Protein AF-A0A2W6DFF9-F1 (afdb_monomer_lite)

Secondary structure (DSSP, 8-state):
----SS-------EEEEE-SS-EEEES--PPTTPPP----PPPPPPPP-

Structure (mmCIF, N/CA/C/O backbone):
data_AF-A0A2W6DFF9-F1
#
_entry.id   AF-A0A2W6DFF9-F1
#
loop_
_atom_site.group_PDB
_atom_site.id
_atom_site.type_symbol
_atom_site.label_atom_id
_atom_site.label_alt_id
_atom_site.label_comp_id
_atom_site.label_asym_id
_atom_site.label_entity_id
_atom_site.label_seq_id
_atom_site.pdbx_PDB_ins_code
_atom_site.Cartn_x
_atom_site.Cartn_y
_atom_site.Cartn_z
_atom_site.occupancy
_atom_site.B_iso_or_equiv
_atom_site.auth_seq_id
_atom_site.auth_comp_id
_atom_site.auth_asym_id
_atom_site.auth_atom_id
_atom_site.pdbx_PDB_model_num
ATOM 1 N N . MET A 1 1 ? -2.320 -9.570 17.882 1.00 64.31 1 MET A N 1
ATOM 2 C CA . MET A 1 1 ? -2.219 -8.208 18.445 1.00 64.31 1 MET A CA 1
ATOM 3 C C . MET A 1 1 ? -0.757 -7.908 18.674 1.00 64.31 1 MET A C 1
ATOM 5 O O . MET A 1 1 ? -0.177 -8.370 19.650 1.00 64.31 1 MET A O 1
ATOM 9 N N . ASP A 1 2 ? -0.154 -7.244 17.703 1.00 71.88 2 ASP A N 1
ATOM 10 C CA . ASP A 1 2 ? 1.228 -6.797 17.774 1.00 71.88 2 ASP A CA 1
ATOM 11 C C . ASP A 1 2 ? 1.357 -5.667 18.819 1.00 71.88 2 ASP A C 1
ATOM 13 O O . ASP A 1 2 ? 0.533 -4.758 18.849 1.00 71.88 2 ASP A O 1
ATOM 17 N N . ARG A 1 3 ? 2.332 -5.772 19.734 1.00 85.38 3 ARG A N 1
ATOM 18 C CA . ARG A 1 3 ? 2.508 -4.885 20.907 1.00 85.38 3 ARG A CA 1
ATOM 19 C C . ARG A 1 3 ? 3.606 -3.836 20.714 1.00 85.38 3 ARG A C 1
ATOM 21 O O . ARG A 1 3 ? 4.094 -3.270 21.693 1.00 85.38 3 ARG A O 1
ATOM 28 N N . ARG A 1 4 ? 4.046 -3.596 19.479 1.00 91.31 4 ARG A N 1
ATOM 29 C CA . ARG A 1 4 ? 5.009 -2.526 19.203 1.00 91.31 4 ARG A CA 1
ATOM 30 C C . ARG A 1 4 ? 4.430 -1.170 19.641 1.00 91.31 4 ARG A C 1
ATOM 32 O O . ARG A 1 4 ? 3.257 -0.917 19.377 1.00 91.31 4 ARG A O 1
ATOM 39 N N . PRO A 1 5 ? 5.238 -0.280 20.251 1.00 93.88 5 PRO A N 1
ATOM 40 C CA . PRO A 1 5 ? 4.808 1.084 20.574 1.00 93.88 5 PRO A CA 1
ATOM 41 C C . PRO A 1 5 ? 4.264 1.840 19.353 1.00 93.88 5 PRO A C 1
ATOM 43 O O . PRO A 1 5 ? 3.309 2.597 19.480 1.00 93.88 5 PRO A O 1
ATOM 46 N N . ASN A 1 6 ? 4.836 1.562 18.173 1.00 92.62 6 ASN A N 1
ATOM 47 C CA . ASN A 1 6 ? 4.353 2.027 16.876 1.00 92.62 6 ASN A CA 1
ATOM 48 C C . ASN A 1 6 ? 3.948 0.803 16.032 1.00 92.62 6 ASN A C 1
ATOM 50 O O . ASN A 1 6 ? 4.830 0.136 15.481 1.00 92.62 6 ASN A O 1
ATOM 54 N N . PRO A 1 7 ? 2.651 0.471 15.933 1.00 91.75 7 PRO A N 1
ATOM 55 C CA . PRO A 1 7 ? 2.169 -0.724 15.241 1.00 91.75 7 PRO A CA 1
ATOM 56 C C . PRO A 1 7 ? 2.081 -0.504 13.718 1.00 91.75 7 PRO A C 1
ATOM 58 O O . PRO A 1 7 ? 1.013 -0.612 13.125 1.00 91.75 7 PRO A O 1
ATOM 61 N N . ILE A 1 8 ? 3.204 -0.161 13.079 1.00 93.38 8 ILE A N 1
ATOM 62 C CA . ILE A 1 8 ? 3.287 0.056 11.625 1.00 93.38 8 ILE A CA 1
ATOM 63 C C . ILE A 1 8 ? 3.768 -1.236 10.953 1.00 93.38 8 ILE A C 1
ATOM 65 O O . ILE A 1 8 ? 4.853 -1.734 11.259 1.00 93.38 8 ILE A O 1
ATOM 69 N N . GLY A 1 9 ? 2.955 -1.781 10.045 1.00 92.94 9 GLY A N 1
ATOM 70 C CA . GLY A 1 9 ? 3.327 -2.910 9.187 1.00 92.94 9 GLY A CA 1
ATOM 71 C C . GLY A 1 9 ? 4.144 -2.458 7.974 1.00 92.94 9 GLY A C 1
ATOM 72 O O . GLY A 1 9 ? 3.913 -1.374 7.442 1.00 92.94 9 GLY A O 1
ATOM 73 N N . LEU A 1 10 ? 5.091 -3.290 7.534 1.00 94.69 10 LEU A N 1
ATOM 74 C CA . LEU A 1 10 ? 5.853 -3.084 6.302 1.00 94.69 10 LEU A CA 1
ATOM 75 C C . LEU A 1 10 ? 5.604 -4.267 5.370 1.00 94.69 10 LEU A C 1
ATOM 77 O O . LEU A 1 10 ? 5.898 -5.406 5.729 1.00 94.69 10 LEU A O 1
ATOM 81 N N . HIS A 1 11 ? 5.087 -3.980 4.179 1.00 94.81 11 HIS A N 1
ATOM 82 C CA . HIS A 1 11 ? 4.733 -4.985 3.183 1.00 94.81 11 HIS A CA 1
ATOM 83 C C . HIS A 1 11 ? 5.330 -4.588 1.834 1.00 94.81 11 HIS A C 1
ATOM 85 O O . HIS A 1 11 ? 5.092 -3.483 1.344 1.00 94.81 11 HIS A O 1
ATOM 91 N N . GLN A 1 12 ? 6.110 -5.486 1.234 1.00 95.75 12 GLN A N 1
ATOM 92 C CA . GLN A 1 12 ? 6.467 -5.383 -0.175 1.00 95.75 12 GLN A CA 1
ATOM 93 C C . GLN A 1 12 ? 5.309 -5.951 -0.982 1.00 95.75 12 GLN A C 1
ATOM 95 O O . GLN A 1 12 ? 4.976 -7.123 -0.847 1.00 95.75 12 GLN A O 1
ATOM 100 N N . VAL A 1 13 ? 4.726 -5.114 -1.828 1.00 97.00 13 VAL A N 1
ATOM 101 C CA . VAL A 1 13 ? 3.576 -5.484 -2.648 1.00 97.00 13 VAL A CA 1
ATOM 102 C C . VAL A 1 13 ? 3.931 -5.426 -4.124 1.00 97.00 13 VAL A C 1
ATOM 104 O O . VAL A 1 13 ? 4.906 -4.785 -4.529 1.00 97.00 13 VAL A O 1
ATOM 107 N N . ARG A 1 14 ? 3.121 -6.093 -4.943 1.00 96.56 14 ARG A N 1
ATOM 108 C CA . ARG A 1 14 ? 3.245 -6.053 -6.401 1.00 96.56 14 ARG A CA 1
ATOM 109 C C . ARG A 1 14 ? 2.050 -5.330 -6.993 1.00 96.56 14 ARG A C 1
ATOM 111 O O . ARG A 1 14 ? 0.921 -5.746 -6.754 1.00 9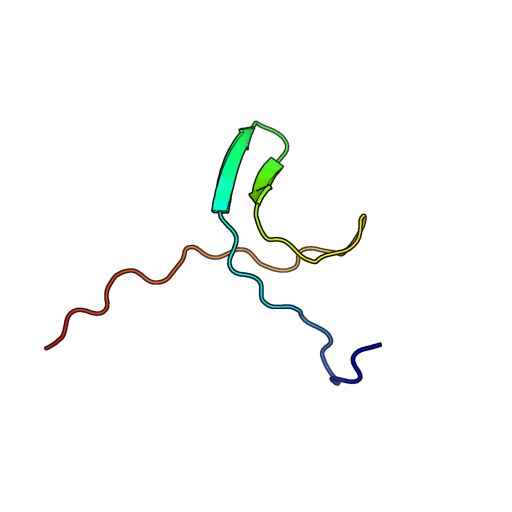6.56 14 ARG A O 1
ATOM 118 N N . ASN A 1 15 ? 2.305 -4.296 -7.789 1.00 96.12 15 ASN A N 1
ATOM 119 C CA . ASN A 1 15 ? 1.252 -3.591 -8.515 1.00 96.12 15 ASN A CA 1
ATOM 120 C C . ASN A 1 15 ? 0.649 -4.523 -9.571 1.00 96.12 15 ASN A C 1
ATOM 122 O O . ASN A 1 15 ? 1.378 -5.054 -10.411 1.00 96.12 15 ASN A O 1
ATOM 126 N N . LEU A 1 16 ? -0.665 -4.710 -9.521 1.00 98.00 16 LEU A N 1
ATOM 127 C CA . LEU A 1 16 ? -1.437 -5.475 -10.499 1.00 98.00 16 LEU A CA 1
ATOM 128 C C . LEU A 1 16 ? -2.134 -4.539 -11.488 1.00 98.00 16 LEU A C 1
ATOM 130 O O . LEU A 1 16 ? -2.061 -4.755 -12.696 1.00 98.00 16 LEU A O 1
ATOM 134 N N . ALA A 1 17 ? -2.744 -3.469 -10.977 1.00 97.81 17 ALA A N 1
ATOM 135 C CA . ALA A 1 17 ? -3.389 -2.426 -11.764 1.00 97.81 17 ALA A CA 1
ATOM 136 C C . ALA A 1 17 ? -3.302 -1.074 -11.044 1.00 97.81 17 ALA A C 1
ATOM 138 O O . ALA A 1 17 ? -3.157 -1.008 -9.824 1.00 97.81 17 ALA A O 1
ATOM 139 N N . ILE A 1 18 ? -3.384 0.010 -11.810 1.00 96.88 18 ILE A N 1
ATOM 140 C CA . ILE A 1 18 ? -3.488 1.378 -11.296 1.00 96.88 18 ILE A CA 1
ATOM 141 C C . ILE A 1 18 ? -4.670 2.024 -12.006 1.00 96.88 18 ILE A C 1
ATOM 143 O O . ILE A 1 18 ? -4.750 1.970 -13.235 1.00 96.88 18 ILE A O 1
ATOM 147 N N . ASP A 1 19 ? -5.557 2.653 -11.246 1.00 95.81 19 ASP A N 1
ATOM 148 C CA . ASP A 1 19 ? -6.682 3.413 -11.773 1.00 95.81 19 ASP A CA 1
ATOM 149 C C . ASP A 1 19 ? -6.754 4.814 -11.138 1.00 95.81 19 ASP A C 1
ATOM 151 O O . ASP A 1 19 ? -5.838 5.263 -10.448 1.00 95.81 19 ASP A O 1
ATOM 155 N N . SER A 1 20 ? -7.824 5.557 -11.424 1.00 95.38 20 SER A N 1
ATOM 156 C CA . SER A 1 20 ? -7.997 6.928 -10.930 1.00 95.38 20 SER A CA 1
ATOM 157 C C . SER A 1 20 ? -8.244 7.036 -9.423 1.00 95.38 20 SER A C 1
ATOM 159 O O . SER A 1 20 ? -8.149 8.135 -8.882 1.00 95.38 20 SER A O 1
ATOM 161 N N . ILE A 1 21 ? -8.634 5.944 -8.765 1.00 94.50 21 ILE A N 1
ATOM 162 C CA . ILE A 1 21 ? -9.044 5.924 -7.358 1.00 94.50 21 ILE A CA 1
ATOM 163 C C . ILE A 1 21 ? -8.117 5.081 -6.476 1.00 94.50 21 ILE A C 1
ATOM 165 O O . ILE A 1 21 ? -8.221 5.169 -5.253 1.00 94.50 21 ILE A O 1
ATOM 169 N N . GLY A 1 22 ? -7.194 4.309 -7.054 1.00 94.31 22 GLY A N 1
ATOM 170 C CA . GLY A 1 22 ? -6.244 3.526 -6.279 1.00 94.31 22 GLY A CA 1
ATOM 171 C C . GLY A 1 22 ? -5.304 2.635 -7.087 1.00 94.31 22 GLY A C 1
ATOM 172 O O . GLY A 1 22 ? -5.084 2.799 -8.288 1.00 94.31 22 GLY A O 1
ATOM 173 N N . VAL A 1 23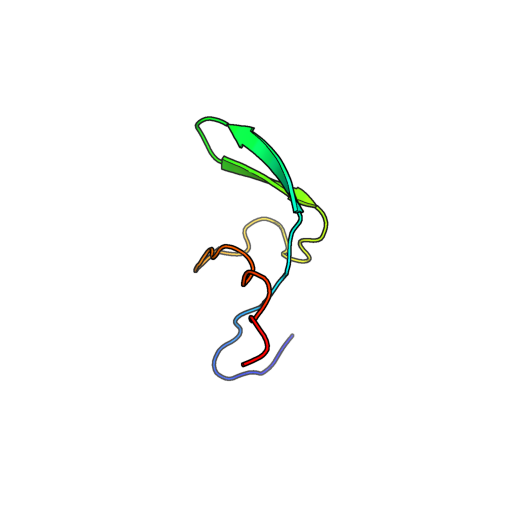 ? -4.704 1.693 -6.360 1.00 96.19 23 VAL A N 1
ATOM 174 C CA . VAL A 1 23 ? -3.765 0.694 -6.875 1.00 96.19 23 VAL A CA 1
ATOM 175 C C . VAL A 1 23 ? -4.223 -0.674 -6.391 1.00 96.19 23 VAL A C 1
ATOM 177 O O . VAL A 1 23 ? -4.371 -0.892 -5.189 1.00 96.19 23 VAL A O 1
ATOM 180 N N . GLU A 1 24 ? -4.419 -1.600 -7.321 1.00 97.12 24 GLU A N 1
ATOM 181 C CA . GLU A 1 24 ? -4.649 -3.004 -7.007 1.00 97.12 24 GLU A CA 1
ATOM 182 C C . GLU A 1 24 ? -3.299 -3.689 -6.795 1.00 97.12 24 GLU A C 1
ATOM 184 O O . GLU A 1 24 ? -2.398 -3.580 -7.634 1.00 97.12 24 GLU A O 1
ATOM 189 N N . VAL A 1 25 ? -3.146 -4.389 -5.670 1.00 97.19 25 VAL A N 1
ATOM 190 C CA . VAL A 1 25 ? -1.880 -5.013 -5.282 1.00 97.19 25 VAL A CA 1
ATOM 191 C C . VAL A 1 25 ? -2.054 -6.465 -4.848 1.00 97.19 25 VAL A C 1
ATOM 193 O O . VAL A 1 25 ? -3.081 -6.839 -4.287 1.00 97.19 25 VAL A O 1
ATOM 196 N N . ALA A 1 26 ? -1.018 -7.273 -5.067 1.00 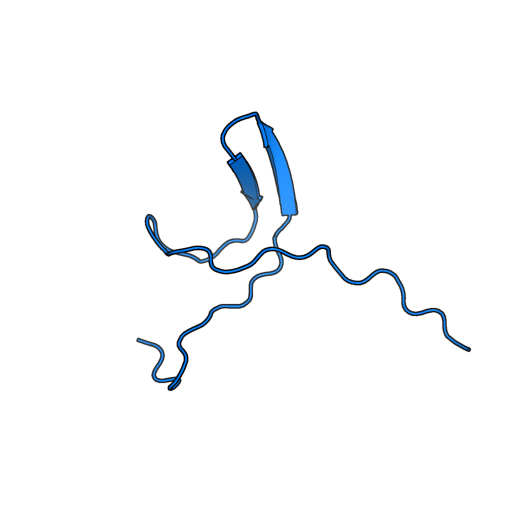97.75 26 ALA A N 1
ATOM 197 C CA . ALA A 1 26 ? -0.866 -8.586 -4.441 1.00 97.75 26 ALA A CA 1
ATOM 198 C C . ALA A 1 26 ? 0.027 -8.505 -3.192 1.00 97.75 26 ALA A C 1
ATOM 200 O O . ALA A 1 26 ? 0.834 -7.582 -3.061 1.00 97.75 26 ALA A O 1
ATOM 201 N N . ASP A 1 27 ? -0.073 -9.526 -2.334 1.00 96.12 27 ASP A N 1
ATOM 202 C CA . ASP A 1 27 ? 0.820 -9.768 -1.189 1.00 96.12 27 ASP A CA 1
ATOM 203 C C . ASP A 1 27 ? 0.703 -8.737 -0.036 1.00 96.12 27 ASP A C 1
ATOM 205 O O . ASP A 1 27 ? 1.632 -8.547 0.748 1.00 96.12 27 ASP A O 1
ATOM 209 N N . LEU A 1 28 ? -0.459 -8.078 0.100 1.00 96.38 28 LEU A N 1
ATOM 210 C CA . LEU A 1 28 ? -0.785 -7.208 1.238 1.00 96.38 28 LEU A CA 1
ATOM 211 C C . LEU A 1 28 ? -1.544 -7.988 2.324 1.00 96.38 28 LEU A C 1
ATOM 213 O O . LEU A 1 28 ? -2.636 -8.491 2.081 1.00 96.38 28 LEU A O 1
ATOM 217 N N . GLU A 1 29 ? -0.998 -8.044 3.540 1.00 94.19 29 GLU A N 1
ATOM 218 C CA . GLU A 1 29 ? -1.601 -8.771 4.677 1.00 94.19 29 GLU A CA 1
ATOM 219 C C . GLU A 1 29 ? -2.500 -7.889 5.568 1.00 94.19 29 GLU A C 1
ATOM 221 O O . GLU A 1 29 ? -2.965 -8.322 6.625 1.00 94.19 29 GLU A O 1
ATOM 226 N N . GLY A 1 30 ? -2.726 -6.634 5.173 1.00 92.75 30 GLY A N 1
ATOM 227 C CA . GLY A 1 30 ? -3.624 -5.722 5.875 1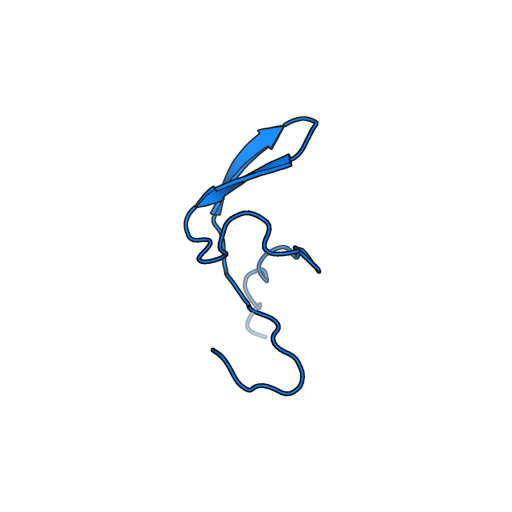.00 92.75 30 GLY A CA 1
ATOM 228 C C . GLY A 1 30 ? -5.069 -6.220 5.835 1.00 92.75 30 GLY A C 1
ATOM 229 O O . GLY A 1 30 ? -5.544 -6.714 4.815 1.00 92.75 30 GLY A O 1
ATOM 230 N N . LEU A 1 31 ? -5.786 -6.068 6.947 1.00 95.00 31 LEU A N 1
ATOM 231 C CA . LEU A 1 31 ? -7.230 -6.292 6.971 1.00 95.00 31 LEU A CA 1
ATOM 232 C C . LEU A 1 31 ? -7.950 -5.147 6.253 1.00 95.00 31 LEU A C 1
ATOM 234 O O . LEU A 1 31 ? -7.419 -4.037 6.168 1.00 95.00 31 LEU A O 1
ATOM 238 N N . ASP A 1 32 ? -9.174 -5.391 5.796 1.00 96.81 32 ASP A N 1
ATOM 239 C CA . ASP A 1 32 ? -10.008 -4.330 5.233 1.00 96.81 32 ASP A CA 1
ATOM 240 C C . ASP A 1 32 ? -10.142 -3.144 6.208 1.00 96.81 32 ASP A C 1
ATOM 242 O O . ASP A 1 32 ? -10.282 -3.319 7.422 1.00 96.81 32 ASP A O 1
ATOM 246 N N . GLY A 1 33 ? -10.020 -1.929 5.672 1.00 95.38 33 GLY A N 1
ATOM 247 C CA . GLY A 1 33 ? -9.971 -0.693 6.454 1.00 95.38 33 GLY A CA 1
ATOM 248 C C . GLY A 1 33 ? -8.654 -0.420 7.197 1.00 95.38 33 GLY A C 1
ATOM 249 O O . GLY A 1 33 ? -8.574 0.588 7.902 1.00 95.38 33 GLY A O 1
ATOM 250 N N . THR A 1 34 ? -7.615 -1.255 7.053 1.00 95.62 34 THR A N 1
ATOM 251 C CA . THR A 1 34 ? -6.286 -0.962 7.622 1.00 95.62 34 THR A CA 1
ATOM 252 C C . THR A 1 34 ? -5.725 0.317 6.988 1.00 95.62 34 THR A C 1
ATOM 254 O O . THR A 1 34 ? -5.545 0.354 5.769 1.00 95.62 34 THR A O 1
ATOM 257 N N . PRO A 1 35 ? -5.420 1.370 7.772 1.00 95.69 35 PRO A N 1
ATOM 258 C CA . PRO A 1 35 ? -4.928 2.624 7.211 1.00 95.69 35 PRO A CA 1
ATOM 259 C C . PRO A 1 35 ? -3.557 2.466 6.545 1.00 95.69 35 PRO A C 1
ATOM 261 O O . PRO A 1 35 ? -2.618 1.953 7.156 1.00 95.69 35 PRO A O 1
ATOM 264 N N . ILE A 1 36 ? -3.422 2.983 5.323 1.00 95.62 36 ILE A N 1
ATOM 265 C CA . ILE A 1 36 ? -2.130 3.123 4.643 1.00 95.62 36 ILE A CA 1
ATOM 266 C C . ILE A 1 36 ? -1.526 4.473 5.017 1.00 95.62 36 ILE A C 1
ATOM 268 O O . ILE A 1 36 ? -2.151 5.515 4.827 1.00 95.62 36 ILE A O 1
ATOM 272 N N . VAL A 1 37 ? -0.309 4.448 5.559 1.00 96.44 37 VAL A N 1
ATOM 273 C CA . VAL A 1 37 ? 0.368 5.652 6.067 1.00 96.44 37 VAL A CA 1
ATOM 274 C C . VAL A 1 37 ? 1.458 6.179 5.135 1.00 96.44 37 VAL A C 1
ATOM 276 O O . VAL A 1 37 ? 1.761 7.367 5.181 1.00 96.44 37 VAL A O 1
ATOM 279 N N . ASP A 1 38 ? 2.054 5.321 4.301 1.0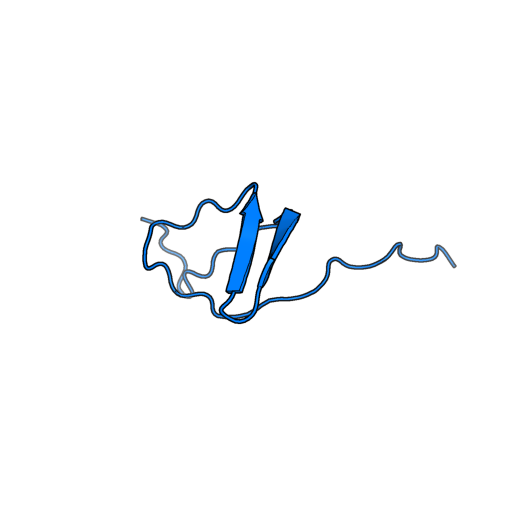0 96.12 38 ASP A N 1
ATOM 280 C CA . ASP A 1 38 ? 3.134 5.679 3.377 1.00 96.12 38 ASP A CA 1
ATOM 281 C C . ASP A 1 38 ? 3.271 4.632 2.258 1.00 96.12 38 ASP A C 1
ATOM 283 O O . ASP A 1 38 ? 3.002 3.449 2.472 1.00 96.12 38 ASP A O 1
ATOM 287 N N . VAL A 1 39 ? 3.708 5.065 1.072 1.00 95.69 39 VAL A N 1
ATOM 288 C CA . VAL A 1 39 ? 3.978 4.208 -0.094 1.00 95.69 39 VAL A CA 1
ATOM 289 C C . VAL A 1 39 ? 5.291 4.657 -0.726 1.00 95.69 39 VAL A C 1
ATOM 291 O O . VAL A 1 39 ? 5.469 5.836 -1.034 1.00 95.69 39 VAL A O 1
ATOM 294 N N . LYS A 1 40 ? 6.218 3.718 -0.943 1.00 95.62 40 LYS A N 1
ATOM 295 C CA . LYS A 1 40 ? 7.520 3.991 -1.567 1.00 95.62 40 LYS A CA 1
ATOM 296 C C . LYS A 1 40 ? 7.837 2.967 -2.655 1.00 95.62 40 LYS A C 1
ATOM 298 O O . LYS A 1 40 ? 7.464 1.802 -2.504 1.00 95.62 40 LYS A O 1
ATOM 303 N N . PRO A 1 41 ? 8.532 3.368 -3.737 1.00 94.19 41 PRO A N 1
ATOM 304 C CA . PRO A 1 41 ? 9.068 2.406 -4.686 1.00 94.19 41 PRO A CA 1
ATOM 305 C C . PRO A 1 41 ? 10.092 1.509 -3.991 1.00 94.19 41 PRO A C 1
ATOM 307 O O . PRO A 1 41 ? 10.751 1.916 -3.029 1.00 94.19 41 PRO A O 1
ATOM 310 N N . LEU A 1 42 ? 10.249 0.294 -4.509 1.00 91.75 42 LEU A N 1
ATOM 311 C CA . LEU A 1 42 ? 11.327 -0.573 -4.059 1.00 91.75 42 LEU A CA 1
ATOM 312 C C . LEU A 1 42 ? 12.678 0.065 -4.395 1.00 91.75 42 LEU A C 1
ATOM 314 O O . LEU A 1 42 ? 12.809 0.673 -5.463 1.00 91.75 42 LEU A O 1
ATOM 318 N N . PRO A 1 43 ? 13.682 -0.072 -3.513 1.00 87.12 43 PRO A N 1
ATOM 319 C CA . PRO A 1 43 ? 15.034 0.346 -3.835 1.00 87.12 43 PRO A CA 1
ATOM 320 C C . PRO A 1 43 ? 15.484 -0.311 -5.143 1.00 87.12 43 PRO A C 1
ATOM 322 O O . PRO A 1 43 ? 15.293 -1.513 -5.341 1.00 87.12 43 PRO A O 1
ATOM 325 N N . GLY A 1 44 ? 16.068 0.484 -6.039 1.00 84.31 44 GLY A N 1
ATOM 326 C CA . GLY A 1 44 ? 16.754 -0.052 -7.211 1.00 84.31 44 GLY A CA 1
ATOM 327 C C . GLY A 1 44 ? 17.979 -0.882 -6.805 1.00 84.31 44 GLY A C 1
ATOM 328 O O . GLY A 1 44 ? 18.372 -0.866 -5.634 1.00 84.31 44 GLY A O 1
ATOM 329 N N . PRO A 1 45 ? 18.604 -1.599 -7.754 1.00 81.69 45 PRO A N 1
ATOM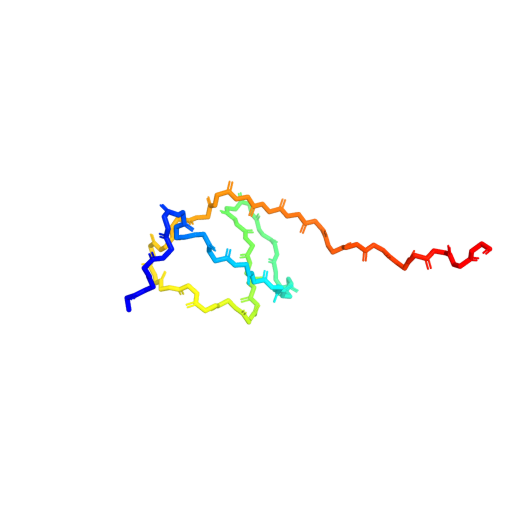 330 C CA . PRO A 1 45 ? 19.863 -2.280 -7.489 1.00 81.69 45 PRO A CA 1
ATOM 331 C C . PRO A 1 45 ? 20.870 -1.285 -6.908 1.00 81.69 45 PRO A C 1
ATOM 333 O O . PRO A 1 45 ? 21.087 -0.205 -7.461 1.00 81.69 45 PRO A O 1
ATOM 336 N N . VAL A 1 46 ? 21.465 -1.650 -5.775 1.00 79.31 46 VAL A N 1
ATOM 337 C CA . VAL A 1 46 ? 22.611 -0.917 -5.245 1.00 79.31 46 VAL A CA 1
ATOM 338 C C . VAL A 1 46 ? 23.772 -1.237 -6.179 1.00 79.31 46 VAL A C 1
ATOM 340 O O . VAL A 1 46 ? 24.103 -2.405 -6.365 1.00 79.31 46 VAL A O 1
ATOM 343 N N . ALA A 1 47 ? 24.331 -0.222 -6.834 1.00 75.69 47 ALA A N 1
ATOM 344 C CA . ALA A 1 47 ? 25.546 -0.411 -7.609 1.00 75.69 47 ALA A CA 1
ATOM 345 C C . ALA A 1 47 ? 26.690 -0.704 -6.630 1.00 75.69 47 ALA A C 1
ATOM 347 O O . ALA A 1 47 ? 27.014 0.149 -5.801 1.00 75.69 47 ALA A O 1
ATOM 348 N N . ASP A 1 48 ? 27.279 -1.896 -6.716 1.00 73.25 48 ASP A N 1
ATOM 349 C CA . ASP A 1 48 ? 28.533 -2.186 -6.025 1.00 73.25 48 ASP A CA 1
ATOM 350 C C . ASP A 1 48 ? 29.605 -1.235 -6.584 1.00 73.25 48 ASP A C 1
ATOM 352 O O . ASP A 1 48 ? 29.828 -1.183 -7.797 1.00 73.25 48 ASP A O 1
ATOM 356 N N . THR A 1 49 ? 30.198 -0.424 -5.705 1.00 60.81 49 THR A N 1
ATOM 357 C CA . THR A 1 49 ? 31.330 0.468 -6.016 1.00 60.81 49 THR A CA 1
ATOM 358 C C . THR A 1 49 ? 32.633 -0.190 -5.600 1.00 60.81 49 THR A C 1
ATOM 360 O O . THR A 1 49 ? 32.643 -0.806 -4.510 1.00 60.81 49 THR A O 1
#

Sequence (49 aa):
MDRRPNPIGLHQVRNLAIDSIGVEVADLEGLDGTPIVDVKPLPGPVADT

Foldseek 3Di:
DDPPPDPDDDWDWDFPDADPPGTDTPGDPDDPPRDDDDDDDDDDDDDDD

Radius of gyration: 14.09 Å; chains: 1; bounding box: 41×17×33 Å

pLDDT: mean 91.41, std 8.65, range [60.81, 98.0]